Protein AF-A0A5C8CK92-F1 (afdb_monomer_lite)

InterPro domains:
  IPR001647 DNA-binding HTH domain, TetR-type [PF00440] (16-52)
  IPR001647 DNA-binding HTH domain, TetR-type [PS50977] (10-53)
  IPR009057 Homedomain-like superfamily [SSF46689] (2-52)

Organism: NCBI:txid29522

Secondary structure (DSSP, 8-state):
--SS-HHHHHHHHHHHHHHHHHHHTTS-GGG--HHHHHHHHT--HHHHHTT--

Foldseek 3Di:
DPPDDPVVVVVLVVLLVVLVVVVVVVDPPVPDDPVSSCVSSVHDPCSNVVPPD

Structure (mmCIF, N/CA/C/O backbone):
data_AF-A0A5C8CK92-F1
#
_entry.id   AF-A0A5C8CK92-F1
#
loop_
_atom_site.group_PDB
_atom_site.id
_atom_site.type_symbol
_atom_site.label_atom_id
_atom_site.label_alt_id
_atom_site.label_comp_id
_atom_site.label_asym_id
_atom_site.label_entity_id
_atom_site.label_seq_id
_atom_site.pdbx_PDB_ins_code
_atom_site.Cartn_x
_atom_site.Cartn_y
_atom_site.Cartn_z
_atom_site.occupancy
_atom_site.B_iso_or_equiv
_atom_site.auth_seq_id
_atom_site.auth_comp_id
_atom_site.auth_asym_id
_atom_site.auth_atom_id
_atom_site.pdbx_PDB_model_num
ATOM 1 N N . MET A 1 1 ? -17.114 3.115 24.614 1.00 58.62 1 MET A N 1
ATOM 2 C CA . MET A 1 1 ? -17.205 2.824 23.162 1.00 58.62 1 MET A CA 1
ATOM 3 C C . MET A 1 1 ? -15.871 3.147 22.504 1.00 58.62 1 MET A C 1
ATOM 5 O O . MET A 1 1 ? -15.300 4.172 22.870 1.00 5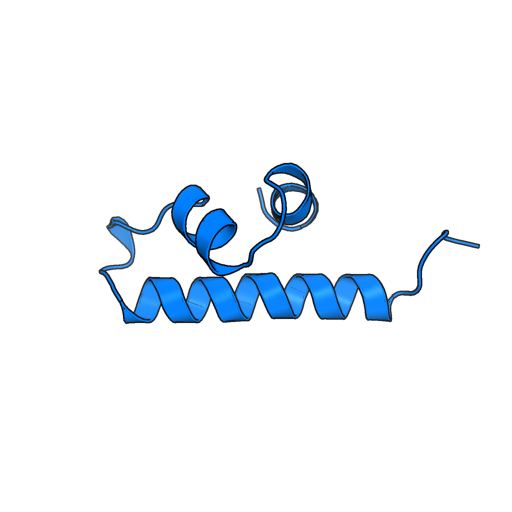8.62 1 MET A O 1
ATOM 9 N N . PRO A 1 2 ? -15.343 2.320 21.581 1.00 68.19 2 PRO A N 1
ATOM 10 C CA . PRO A 1 2 ? -14.206 2.738 20.764 1.00 68.19 2 PRO A CA 1
ATOM 11 C C . PRO A 1 2 ? -14.566 4.041 20.042 1.00 68.19 2 PRO A C 1
ATOM 13 O O . PRO A 1 2 ? -15.704 4.228 19.618 1.00 68.19 2 PRO A O 1
ATOM 16 N N . LYS A 1 3 ? -13.600 4.959 19.929 1.00 76.19 3 LYS A N 1
ATOM 17 C CA . LYS A 1 3 ? -13.811 6.318 19.392 1.00 76.19 3 LYS A CA 1
ATOM 18 C C . LYS A 1 3 ? -14.269 6.333 17.922 1.00 76.19 3 LYS A C 1
ATOM 20 O O . LYS A 1 3 ? -14.643 7.380 17.414 1.00 76.19 3 LYS A O 1
ATOM 25 N N . VAL A 1 4 ? -14.199 5.185 17.245 1.00 83.69 4 VAL A N 1
ATOM 26 C CA . VAL A 1 4 ? -14.546 4.973 15.836 1.00 83.69 4 VAL A CA 1
ATOM 27 C C . VAL A 1 4 ? -15.162 3.583 15.643 1.00 83.69 4 VAL A C 1
ATOM 29 O O . VAL A 1 4 ? -14.897 2.665 16.425 1.00 83.69 4 VAL A O 1
ATOM 32 N N . SER A 1 5 ? -15.976 3.433 14.598 1.00 90.00 5 SER A N 1
ATOM 33 C CA . SER A 1 5 ? -16.673 2.188 14.259 1.00 90.00 5 SER A CA 1
ATOM 34 C C . SER A 1 5 ? -15.740 1.133 13.650 1.00 90.00 5 SER A C 1
ATOM 36 O O . SER A 1 5 ? -14.648 1.436 13.173 1.00 90.00 5 SER A O 1
ATOM 38 N N . LYS A 1 6 ? -16.189 -0.128 13.613 1.00 90.38 6 LYS A N 1
ATOM 39 C CA . LYS A 1 6 ? -15.507 -1.206 12.873 1.00 90.38 6 LYS A CA 1
ATOM 40 C C . LYS A 1 6 ? -15.363 -0.863 11.383 1.00 90.38 6 LYS A C 1
ATOM 42 O O . LYS A 1 6 ? -14.291 -1.041 10.813 1.00 90.38 6 LYS A O 1
ATOM 47 N N . GLU A 1 7 ? -16.408 -0.280 10.803 1.00 93.81 7 GLU A N 1
ATOM 48 C CA . GLU A 1 7 ? -16.450 0.166 9.409 1.00 93.81 7 GLU A CA 1
ATOM 49 C C . GLU A 1 7 ? -15.333 1.168 9.077 1.00 93.81 7 GLU A C 1
ATOM 51 O O . GLU A 1 7 ? -14.718 1.087 8.017 1.00 93.81 7 GLU A O 1
ATOM 56 N N . TYR A 1 8 ? -14.985 2.060 10.012 1.00 92.19 8 TYR A N 1
ATOM 57 C CA . TYR A 1 8 ? -13.847 2.965 9.842 1.00 92.19 8 TYR A CA 1
ATOM 58 C C . TYR A 1 8 ? -12.530 2.203 9.608 1.00 92.19 8 TYR A C 1
ATOM 60 O O . TYR A 1 8 ? -11.740 2.576 8.738 1.00 92.19 8 TYR A O 1
ATOM 68 N N . PHE A 1 9 ? -12.292 1.122 10.355 1.00 91.81 9 PHE A N 1
ATOM 69 C CA . PHE A 1 9 ? -11.097 0.290 10.194 1.00 91.81 9 PHE A CA 1
ATOM 70 C C . PHE A 1 9 ? -11.135 -0.534 8.905 1.00 91.81 9 PHE A C 1
ATOM 72 O O . PHE A 1 9 ? -10.112 -0.651 8.230 1.00 91.81 9 PHE A O 1
ATOM 79 N N . ASP A 1 10 ? -12.298 -1.078 8.547 1.00 95.44 10 ASP A N 1
ATOM 80 C CA . ASP A 1 10 ? -12.479 -1.846 7.311 1.00 95.44 10 ASP A CA 1
ATOM 81 C C . ASP A 1 10 ? -12.242 -0.974 6.072 1.00 95.44 10 ASP A C 1
ATOM 83 O O . ASP A 1 10 ? -11.501 -1.366 5.168 1.00 95.44 10 ASP A O 1
ATOM 87 N N . ASN A 1 11 ? -12.744 0.261 6.083 1.00 96.25 11 ASN A N 1
ATOM 88 C CA . ASN A 1 11 ? -12.492 1.233 5.023 1.00 96.25 11 ASN A CA 1
ATOM 89 C C . ASN A 1 11 ? -11.001 1.571 4.895 1.00 96.25 11 ASN A C 1
ATOM 91 O O . ASN A 1 11 ? -10.476 1.652 3.785 1.00 96.25 11 ASN A O 1
ATOM 95 N N . LYS A 1 12 ? -10.281 1.723 6.015 1.00 96.00 12 LYS A N 1
ATOM 96 C CA . LYS A 1 12 ? -8.828 1.963 5.985 1.00 96.00 12 LYS A CA 1
ATOM 97 C C . LYS A 1 12 ? -8.055 0.771 5.426 1.00 96.00 12 LYS A C 1
ATOM 99 O O . LYS A 1 12 ? -7.167 0.985 4.605 1.00 96.00 12 LYS A O 1
ATOM 104 N N . ARG A 1 13 ? -8.413 -0.462 5.804 1.00 96.69 13 ARG A N 1
ATOM 105 C CA . ARG A 1 13 ? -7.830 -1.677 5.210 1.00 96.69 13 ARG A CA 1
ATOM 106 C C . ARG A 1 13 ? -8.041 -1.719 3.701 1.00 96.69 13 ARG A C 1
ATOM 108 O O . ARG A 1 13 ? -7.080 -1.928 2.968 1.00 96.69 13 ARG A O 1
ATOM 115 N N . LYS A 1 14 ? -9.266 -1.448 3.239 1.00 98.12 14 LYS A N 1
ATOM 116 C CA . LYS A 1 14 ? -9.598 -1.424 1.809 1.00 98.12 14 LYS A CA 1
ATOM 117 C C . LYS A 1 14 ? -8.739 -0.420 1.035 1.00 98.12 14 LYS A C 1
ATOM 119 O O . LYS A 1 14 ? -8.144 -0.788 0.033 1.00 98.12 14 LYS A O 1
ATOM 124 N N . ILE A 1 15 ? -8.583 0.802 1.551 1.00 98.25 15 ILE A N 1
ATOM 125 C CA . ILE A 1 15 ? -7.726 1.832 0.936 1.00 98.25 15 ILE A CA 1
ATOM 126 C C . ILE A 1 15 ? -6.274 1.350 0.790 1.00 98.25 15 ILE A C 1
ATOM 128 O O . ILE A 1 15 ? -5.655 1.574 -0.249 1.00 98.25 15 ILE A O 1
ATOM 132 N N . ILE A 1 16 ? -5.721 0.699 1.820 1.00 98.31 16 ILE A N 1
ATOM 133 C CA . ILE A 1 16 ? -4.339 0.197 1.790 1.00 98.31 16 ILE A CA 1
ATOM 134 C C . ILE A 1 16 ? -4.189 -0.915 0.743 1.00 98.31 16 ILE A C 1
ATOM 136 O O . ILE A 1 16 ? -3.227 -0.900 -0.023 1.00 98.31 16 ILE A O 1
ATOM 140 N N . LEU A 1 17 ? -5.141 -1.848 0.677 1.00 98.25 17 LEU A N 1
ATOM 141 C CA . LEU A 1 17 ? -5.117 -2.951 -0.288 1.00 98.25 17 LEU A CA 1
ATOM 142 C C . LEU A 1 17 ? -5.289 -2.461 -1.730 1.00 98.25 17 LEU A C 1
ATOM 144 O O . LEU A 1 17 ? -4.527 -2.872 -2.603 1.00 98.25 17 LEU A O 1
ATOM 148 N N . ASP A 1 18 ? -6.212 -1.531 -1.975 1.00 98.62 18 ASP A N 1
ATOM 149 C CA . ASP A 1 18 ? -6.409 -0.926 -3.296 1.00 98.62 18 ASP A CA 1
ATOM 150 C C . ASP A 1 18 ? -5.144 -0.183 -3.760 1.00 98.62 18 ASP A C 1
AT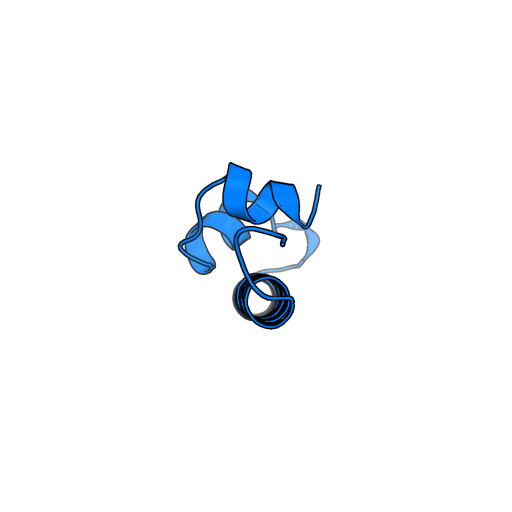OM 152 O O . ASP A 1 18 ? -4.757 -0.257 -4.929 1.00 98.62 18 ASP A O 1
ATOM 156 N N . ALA A 1 19 ? -4.462 0.513 -2.845 1.00 98.44 19 ALA A N 1
ATOM 157 C CA . ALA A 1 19 ? -3.181 1.152 -3.128 1.00 98.44 19 ALA A CA 1
ATOM 158 C C . ALA A 1 19 ? -2.083 0.126 -3.436 1.00 98.44 19 ALA A C 1
ATOM 160 O O . ALA A 1 19 ? -1.343 0.295 -4.404 1.00 98.44 19 ALA A O 1
ATOM 161 N N . ALA A 1 20 ? -1.998 -0.957 -2.661 1.00 98.25 20 ALA A N 1
ATOM 162 C CA . ALA A 1 20 ? -1.042 -2.028 -2.911 1.00 98.25 20 ALA A CA 1
ATOM 163 C C . ALA A 1 20 ? -1.247 -2.637 -4.305 1.00 98.25 20 ALA A C 1
ATOM 165 O O . ALA A 1 20 ? -0.292 -2.704 -5.077 1.00 98.25 20 ALA A O 1
ATOM 166 N N . LEU A 1 21 ? -2.486 -2.984 -4.671 1.00 98.31 21 LEU A N 1
ATOM 167 C CA . LEU A 1 21 ? -2.823 -3.521 -5.995 1.00 98.31 21 LEU A CA 1
ATOM 168 C C . LEU A 1 21 ? -2.372 -2.589 -7.128 1.00 98.31 21 LEU A C 1
ATOM 170 O O . LEU A 1 21 ? -1.755 -3.047 -8.088 1.00 98.31 21 LEU A O 1
ATOM 174 N N . LYS A 1 22 ? -2.600 -1.277 -6.993 1.00 98.44 22 LYS A N 1
ATOM 175 C CA . LYS A 1 22 ? -2.138 -0.278 -7.972 1.00 98.44 22 LYS A CA 1
ATOM 176 C C . LYS A 1 22 ? -0.620 -0.177 -8.069 1.00 98.44 22 LYS A C 1
ATOM 178 O O . LYS A 1 22 ? -0.104 0.140 -9.136 1.00 98.44 22 LYS A O 1
ATOM 183 N N . VAL A 1 23 ? 0.110 -0.378 -6.975 1.00 98.31 23 VAL A N 1
ATOM 184 C CA . VAL A 1 23 ? 1.579 -0.373 -7.013 1.00 98.31 23 VAL A CA 1
ATOM 185 C C . VAL A 1 23 ? 2.087 -1.651 -7.678 1.00 98.31 23 VAL A C 1
ATOM 187 O O . VAL A 1 23 ? 2.927 -1.571 -8.575 1.00 98.31 23 VAL A O 1
ATOM 190 N N . PHE A 1 24 ? 1.541 -2.810 -7.302 1.00 97.94 24 PHE A N 1
ATOM 191 C CA . PHE A 1 24 ? 1.891 -4.099 -7.905 1.00 97.94 24 PHE A CA 1
ATOM 192 C C . PHE A 1 24 ? 1.557 -4.163 -9.401 1.00 97.94 24 PHE A C 1
ATOM 194 O O . PHE A 1 24 ? 2.264 -4.831 -10.147 1.00 97.94 24 PHE A O 1
ATOM 201 N N . SER A 1 25 ? 0.544 -3.430 -9.875 1.00 98.00 25 SER A N 1
ATOM 202 C CA . SER A 1 25 ? 0.236 -3.350 -11.308 1.00 98.00 25 SER A CA 1
ATOM 203 C C . SER A 1 25 ? 1.204 -2.464 -12.104 1.00 98.00 25 SER A C 1
ATOM 205 O O . SER A 1 25 ? 1.176 -2.492 -13.331 1.00 98.00 25 SER A O 1
ATOM 207 N N . LYS A 1 26 ? 2.020 -1.633 -11.440 1.00 97.62 26 LYS A N 1
ATOM 208 C CA . LYS A 1 26 ? 2.923 -0.662 -12.088 1.00 97.62 26 LYS A CA 1
ATOM 209 C C . LYS A 1 26 ? 4.380 -1.121 -12.128 1.00 97.62 26 LYS A C 1
ATOM 211 O O . LYS A 1 26 ? 5.152 -0.571 -12.910 1.00 97.62 26 LYS A O 1
ATOM 216 N N . LYS A 1 27 ? 4.785 -2.065 -11.273 1.00 96.56 27 LYS A N 1
ATOM 217 C CA . LYS A 1 27 ? 6.174 -2.537 -11.190 1.00 96.56 27 LYS A CA 1
ATOM 218 C C . LYS A 1 27 ? 6.280 -3.949 -10.600 1.00 96.56 27 LYS A C 1
ATOM 220 O O . LYS A 1 27 ? 5.380 -4.362 -9.871 1.00 96.56 27 LYS A O 1
ATOM 225 N N . PRO A 1 28 ? 7.379 -4.681 -10.864 1.00 97.12 28 PRO A N 1
ATOM 226 C CA . PRO A 1 28 ? 7.567 -6.034 -10.347 1.00 97.12 28 PRO A CA 1
ATOM 227 C C . PRO A 1 28 ? 7.506 -6.098 -8.818 1.00 97.12 28 PRO A C 1
ATOM 229 O O . PRO A 1 28 ? 8.018 -5.207 -8.135 1.00 97.12 28 PRO A O 1
ATOM 232 N N . SER A 1 29 ? 6.938 -7.179 -8.279 1.00 94.81 29 SER A N 1
ATOM 233 C CA . SER A 1 29 ? 6.662 -7.339 -6.842 1.00 94.81 29 SER A CA 1
ATOM 234 C C . SER A 1 29 ? 7.897 -7.191 -5.951 1.00 94.81 29 SER A C 1
ATOM 236 O O . SER A 1 29 ? 7.821 -6.538 -4.916 1.00 94.81 29 SER A O 1
ATOM 238 N N . TYR A 1 30 ? 9.052 -7.702 -6.379 1.00 95.88 30 TYR A N 1
ATOM 239 C CA . TYR A 1 30 ? 10.318 -7.599 -5.642 1.00 95.88 30 TYR A CA 1
ATOM 240 C C . TYR A 1 30 ? 10.878 -6.166 -5.557 1.00 95.88 30 TYR A C 1
ATOM 242 O O . TYR A 1 30 ? 11.810 -5.913 -4.800 1.00 95.88 30 TYR A O 1
ATOM 250 N N . THR A 1 31 ? 10.325 -5.222 -6.326 1.00 97.50 31 THR A N 1
ATOM 251 C CA . THR A 1 31 ? 10.683 -3.792 -6.271 1.00 97.50 31 THR A CA 1
ATOM 252 C C . THR A 1 31 ? 9.681 -2.956 -5.473 1.00 9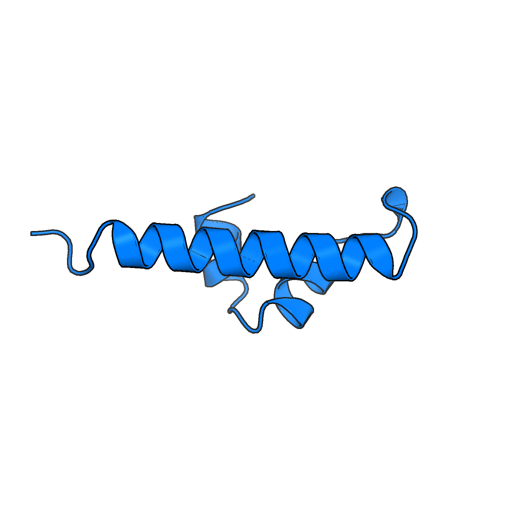7.50 31 THR A C 1
ATOM 254 O O . THR A 1 31 ? 9.865 -1.744 -5.321 1.00 97.50 31 THR A O 1
ATOM 257 N N . VAL A 1 32 ? 8.586 -3.564 -5.007 1.00 97.56 32 VAL A N 1
ATOM 258 C CA . VAL A 1 32 ? 7.551 -2.895 -4.216 1.00 97.56 32 VAL A CA 1
ATOM 259 C C . VAL A 1 32 ? 8.018 -2.748 -2.775 1.00 97.56 32 VAL A C 1
ATOM 261 O O . VAL A 1 32 ? 8.484 -3.696 -2.154 1.00 97.56 32 VAL A O 1
ATOM 264 N N . SER A 1 33 ? 7.869 -1.542 -2.235 1.00 96.94 33 SER A N 1
ATOM 265 C CA . SER A 1 33 ? 8.175 -1.214 -0.848 1.00 96.94 33 SER A CA 1
ATOM 266 C C . SER A 1 33 ? 6.954 -0.627 -0.144 1.00 96.94 33 SER A C 1
ATOM 268 O O . SER A 1 33 ? 6.062 -0.052 -0.773 1.00 96.94 33 SER A O 1
ATOM 270 N N . MET A 1 34 ? 6.951 -0.673 1.189 1.00 96.00 34 MET A N 1
ATOM 271 C CA . MET A 1 34 ? 5.917 -0.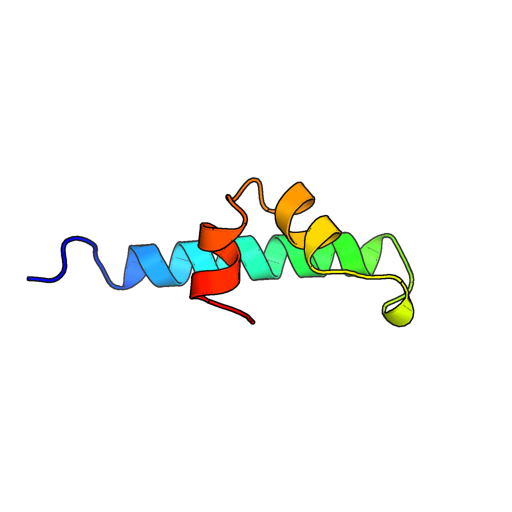007 1.989 1.00 96.00 34 MET A CA 1
ATOM 272 C C . MET A 1 34 ? 5.842 1.500 1.718 1.00 96.00 34 MET A C 1
ATOM 274 O O . MET A 1 34 ? 4.751 2.066 1.740 1.00 96.00 34 MET A O 1
ATOM 278 N N . LYS A 1 35 ? 6.965 2.151 1.378 1.00 96.88 35 LYS A N 1
ATOM 279 C CA . LYS A 1 35 ? 6.977 3.574 0.996 1.00 96.88 35 LYS A CA 1
ATOM 280 C C . LYS A 1 35 ? 6.122 3.845 -0.244 1.00 96.88 35 LYS A C 1
ATOM 282 O O . LYS A 1 35 ? 5.454 4.875 -0.297 1.00 96.88 35 LYS A O 1
ATOM 287 N N . ASP A 1 36 ? 6.102 2.927 -1.211 1.00 97.75 36 ASP A N 1
ATOM 288 C CA . ASP 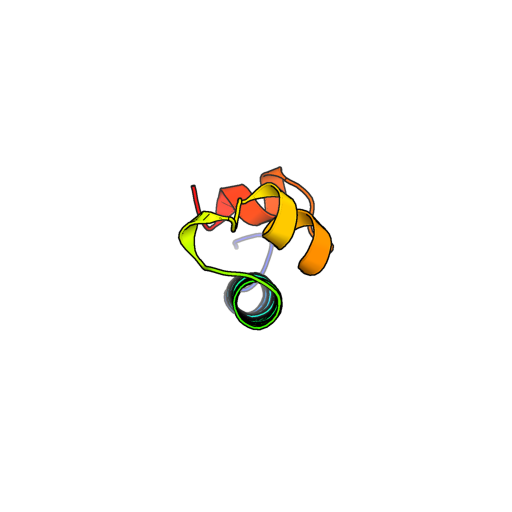A 1 36 ? 5.271 3.067 -2.410 1.00 97.75 36 ASP A CA 1
ATOM 289 C C . ASP A 1 36 ? 3.782 2.993 -2.068 1.00 97.75 36 ASP A C 1
ATOM 291 O O . ASP A 1 36 ? 2.997 3.822 -2.523 1.00 97.75 36 ASP A O 1
ATOM 295 N N . ILE A 1 37 ? 3.404 2.035 -1.218 1.00 97.94 37 ILE A N 1
ATOM 296 C CA . ILE A 1 37 ? 2.015 1.830 -0.786 1.00 97.94 37 ILE A CA 1
ATOM 297 C C . ILE A 1 37 ? 1.544 3.009 0.077 1.00 97.94 37 ILE A C 1
ATOM 299 O O . ILE A 1 37 ? 0.430 3.502 -0.095 1.00 97.94 37 ILE A O 1
ATOM 303 N N . ILE A 1 38 ? 2.396 3.523 0.969 1.00 97.88 38 ILE A N 1
ATOM 304 C CA . ILE A 1 38 ? 2.112 4.725 1.768 1.00 97.88 38 ILE A CA 1
ATOM 305 C C . ILE A 1 38 ? 1.863 5.926 0.848 1.00 97.88 38 ILE A C 1
ATOM 307 O O . ILE A 1 38 ? 0.871 6.636 1.017 1.00 97.88 38 ILE A O 1
ATOM 311 N N . LYS A 1 39 ? 2.706 6.115 -0.175 1.00 97.88 39 LYS A N 1
ATOM 312 C CA . LYS A 1 39 ? 2.542 7.194 -1.154 1.00 97.88 39 LYS A CA 1
ATOM 313 C C . LYS A 1 39 ? 1.247 7.055 -1.963 1.00 97.88 39 LYS A C 1
ATOM 315 O O . LYS A 1 39 ? 0.533 8.041 -2.125 1.00 97.88 39 LYS A O 1
ATOM 320 N N . GLU A 1 40 ? 0.928 5.856 -2.450 1.00 98.31 40 GLU A N 1
ATOM 321 C CA . GLU A 1 40 ? -0.272 5.602 -3.265 1.00 98.31 40 GLU A CA 1
ATOM 322 C C . GLU A 1 40 ? -1.570 5.675 -2.434 1.00 98.31 40 GLU A C 1
ATOM 324 O O . GLU A 1 40 ? -2.571 6.216 -2.901 1.00 98.31 40 GLU A O 1
ATOM 329 N N . SER A 1 41 ? -1.559 5.204 -1.180 1.00 97.69 41 SER A N 1
ATOM 330 C CA . SER A 1 41 ? -2.737 5.197 -0.289 1.00 97.69 41 SER A CA 1
ATOM 331 C C . SER A 1 41 ? -3.124 6.573 0.257 1.00 97.69 41 SER A C 1
ATOM 333 O O . SER A 1 41 ? -4.234 6.736 0.766 1.00 97.69 41 SER A O 1
ATOM 335 N N . LYS A 1 42 ? -2.222 7.563 0.172 1.00 97.31 42 LYS A N 1
ATOM 336 C CA . LYS A 1 42 ? -2.377 8.905 0.768 1.00 97.31 42 LYS A CA 1
ATOM 337 C C . LYS A 1 42 ? -2.621 8.879 2.285 1.00 97.31 42 LYS A C 1
ATOM 339 O O . LYS A 1 42 ? -3.184 9.819 2.848 1.00 97.31 42 LYS A O 1
ATOM 344 N N . LEU A 1 43 ? -2.213 7.805 2.957 1.00 96.56 43 LEU A N 1
ATOM 345 C CA . LEU A 1 43 ? -2.246 7.691 4.411 1.00 96.56 43 LEU A CA 1
ATOM 346 C C . LEU A 1 43 ? -0.889 8.082 5.005 1.00 96.56 43 LEU A C 1
ATOM 348 O O . LEU A 1 43 ? 0.140 8.065 4.332 1.00 96.56 43 LEU A O 1
ATOM 352 N N . SER A 1 44 ? -0.876 8.429 6.292 1.00 96.06 44 SER A N 1
ATOM 353 C CA . SER A 1 44 ? 0.384 8.615 7.012 1.00 96.06 44 SER A CA 1
ATOM 354 C C . SER A 1 44 ? 1.104 7.276 7.194 1.00 96.06 44 SER A C 1
ATOM 356 O O . SER A 1 44 ? 0.472 6.219 7.187 1.00 96.06 44 SER A O 1
ATOM 358 N N . HIS A 1 45 ? 2.416 7.325 7.447 1.00 95.69 45 HIS A N 1
ATOM 359 C CA . 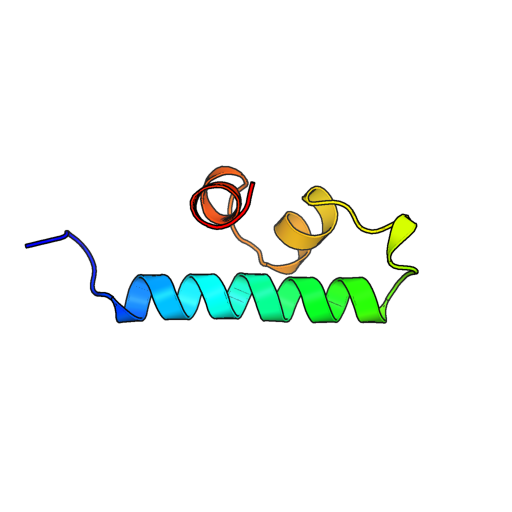HIS A 1 45 ? 3.212 6.132 7.751 1.00 95.69 45 HIS A CA 1
ATOM 360 C C . HIS A 1 45 ? 2.578 5.320 8.891 1.00 95.69 45 HIS A C 1
ATOM 362 O O . HIS A 1 45 ? 2.226 4.161 8.698 1.00 95.69 45 HIS A O 1
ATOM 368 N N . GLY A 1 46 ? 2.319 5.948 10.045 1.00 94.62 46 GLY A N 1
ATOM 369 C CA . GLY A 1 46 ? 1.645 5.282 11.168 1.00 94.62 46 GLY A CA 1
ATOM 370 C C . GLY A 1 46 ? 0.219 4.820 10.844 1.00 94.62 46 GLY A C 1
ATOM 371 O O . GLY A 1 46 ? -0.257 3.840 11.408 1.00 94.62 46 GLY A O 1
ATOM 372 N N . GLY A 1 47 ? -0.460 5.488 9.908 1.00 94.62 47 GLY A N 1
ATOM 373 C CA . GLY A 1 47 ? -1.784 5.100 9.434 1.00 94.62 47 GLY A CA 1
ATOM 374 C C . GLY A 1 47 ? -1.790 3.782 8.664 1.00 94.62 47 GLY A C 1
ATOM 375 O O . GLY A 1 47 ? -2.764 3.050 8.783 1.00 94.62 47 GLY A O 1
ATOM 376 N N . VAL A 1 48 ? -0.723 3.469 7.923 1.00 97.06 48 VAL A N 1
ATOM 377 C CA . VAL A 1 48 ? -0.551 2.175 7.243 1.00 97.06 48 VAL A CA 1
ATOM 378 C C . VAL A 1 48 ? 0.022 1.135 8.205 1.00 97.06 48 VAL A C 1
ATOM 380 O O . VAL A 1 48 ? -0.551 0.054 8.339 1.00 97.06 48 VAL A O 1
ATOM 383 N N . TYR A 1 49 ? 1.071 1.497 8.953 1.00 95.75 49 TYR A N 1
ATOM 384 C CA . TYR A 1 49 ? 1.751 0.595 9.892 1.00 95.75 49 TYR A CA 1
ATOM 385 C C . TYR A 1 49 ? 0.876 0.112 11.049 1.00 95.75 49 TYR A C 1
ATOM 387 O O . TYR A 1 49 ? 1.115 -0.946 11.614 1.00 95.75 49 TYR A O 1
ATOM 395 N N . LYS A 1 50 ? -0.200 0.835 11.370 1.00 94.38 50 LYS A N 1
ATOM 396 C CA . LYS A 1 50 ? -1.221 0.363 12.311 1.00 94.38 50 LYS A CA 1
ATOM 397 C C . LYS A 1 50 ? -1.924 -0.926 11.856 1.00 94.38 50 LYS A C 1
ATOM 399 O O . LYS A 1 50 ? -2.462 -1.639 12.699 1.00 94.38 50 LYS A O 1
ATOM 404 N N . TYR A 1 51 ? -1.987 -1.186 10.551 1.00 94.62 51 TYR A N 1
ATOM 405 C CA . TYR A 1 51 ? -2.695 -2.338 9.983 1.00 94.62 51 TYR A CA 1
ATOM 406 C C . TYR A 1 51 ? -1.743 -3.404 9.446 1.00 94.62 51 TYR A C 1
ATOM 408 O O . TYR A 1 51 ? -2.070 -4.584 9.534 1.00 94.62 51 TYR A O 1
ATOM 416 N N . TYR A 1 52 ? -0.599 -2.994 8.891 1.00 92.38 52 TYR A N 1
ATOM 417 C CA . TYR A 1 52 ? 0.360 -3.883 8.236 1.00 92.38 52 TYR A CA 1
ATOM 418 C C . TYR A 1 52 ? 1.786 -3.445 8.573 1.00 92.38 52 TYR A C 1
ATOM 420 O O . TYR A 1 52 ? 2.133 -2.293 8.314 1.00 92.38 52 TYR A O 1
ATOM 428 N N . TYR A 1 53 ? 2.579 -4.353 9.146 1.00 82.25 53 TYR A N 1
ATOM 429 C CA . TYR A 1 53 ? 3.982 -4.135 9.513 1.00 82.25 53 TYR A CA 1
ATOM 430 C C . TYR A 1 53 ? 4.937 -4.607 8.421 1.00 82.25 53 TYR A C 1
ATOM 432 O O . TYR A 1 53 ? 4.685 -5.702 7.870 1.00 82.25 53 TYR A O 1
#

Radius of gyration: 12.04 Å; chains: 1; bounding box: 28×16×35 Å

Sequence (53 aa):
MPKVSKEYFDNKRKIILDAALKVFSKKPSYTVSMKDIIKESKLSHGGVYKYYY

pLDDT: mean 94.23, std 7.48, range [58.62, 98.62]